Protein AF-A0A2E9QMQ4-F1 (afdb_monomer)

Nearest PDB structures (foldseek):
  8uu8-assembly1_q  TM=4.306E-01  e=4.357E+00  Listeria innocua
  6sgb-assembly1_CQ  TM=3.655E-01  e=3.685E+00  Trypanosoma brucei brucei
  8qpp-assembly1_Q  TM=3.372E-01  e=4.872E+00  Bacillus subtilis
  8whx-assembly1_r  TM=2.983E-01  e=9.518E+00  Mycolicibacterium smegmatis MC2 155

pLDDT: mean 85.02, std 14.83, range [43.41, 97.69]

Radius of gyration: 16.46 Å; Cα contacts (8 Å, |Δi|>4): 259; chains: 1; bounding box: 53×27×35 Å

Foldseek 3Di:
DDDAWDDCLVFVVQFQWKFFWFFADWPDKDDWDDDPPDDPDDPDPDDDTFAMKTWTWIQTCGTLFHDPDDHRDIFIAIEPRAPDDDDGGDTFMFRWDDDPPHIYTIIRHGRVNDHPVRSNVSCVVVVRD

Secondary structure (DSSP, 8-state):
-PPPPPPHHHHTTT-SEEEEEEEEEEEEE-----PPP--SS-----PPP-PPPEEEEEEEEEEEE-SSS-TT-EEEEEEPS-S----SS-EEEEEEEEETTEEEE-STT-GGGS-HHHHHHHHHHTT--

Sequence (129 aa):
MAIPPEPIDEVLPEAECAVVAEITRVLSQGEQDVVPEVGEEDGIVDTPRVLPWQRIILHVKDVLFGNIAAKGDEIEVLKPPGDYTLRADIEVPFLLAQDDEDIVIIGRYGPDTYSLNEIKAAAQKHNRT

Mean predicted aligned error: 7.44 Å

Solvent-accessible surf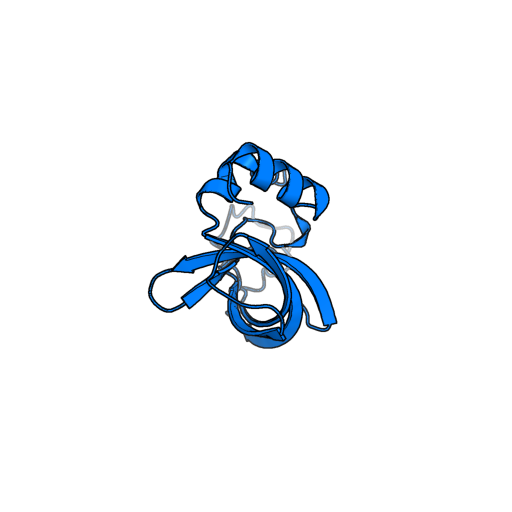ace area (backbone atoms only — not comparable to full-atom values): 7709 Å² total; per-residue (Å²): 128,86,77,77,79,78,58,64,83,71,51,52,79,66,38,57,23,31,34,34,27,29,27,74,39,74,77,49,66,49,72,58,70,78,76,72,80,78,68,99,79,72,97,77,73,87,72,91,72,54,49,29,28,34,37,30,34,34,39,26,74,36,65,70,31,56,75,88,65,55,65,72,38,77,44,70,34,36,38,60,64,29,98,62,84,91,62,56,85,43,75,47,42,40,38,27,28,80,53,92,93,46,37,31,54,53,63,82,71,42,44,83,70,52,54,69,6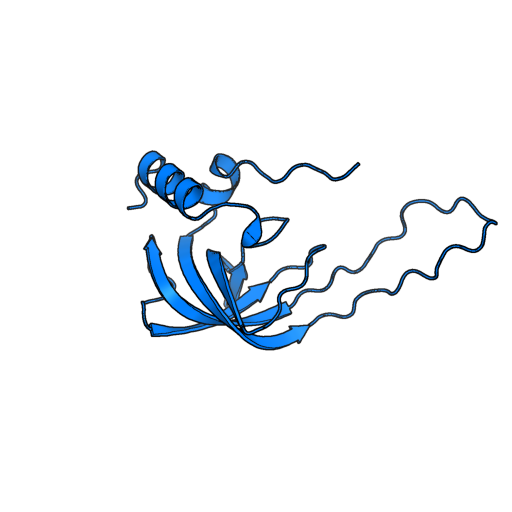6,56,52,52,54,49,33,54,76,67,68,56,101

Structure (mmCIF, N/CA/C/O backbone):
data_AF-A0A2E9QMQ4-F1
#
_entry.id   AF-A0A2E9QMQ4-F1
#
loop_
_atom_site.group_PDB
_atom_site.id
_atom_site.type_symbol
_atom_site.label_atom_id
_atom_site.label_alt_id
_atom_site.label_comp_id
_atom_site.label_asym_id
_atom_site.label_entity_id
_atom_site.label_seq_id
_atom_site.pdbx_PDB_ins_code
_atom_site.Cartn_x
_atom_site.Cartn_y
_atom_site.Cartn_z
_atom_site.occupancy
_atom_site.B_iso_or_equiv
_atom_site.auth_seq_id
_atom_site.auth_comp_id
_atom_site.auth_asym_id
_atom_site.auth_atom_id
_atom_site.pdbx_PDB_model_num
ATOM 1 N N . MET A 1 1 ? 25.441 -0.770 3.565 1.00 49.97 1 MET A N 1
ATOM 2 C CA . MET A 1 1 ? 24.551 -1.145 4.688 1.00 49.97 1 MET A CA 1
ATOM 3 C C . MET A 1 1 ? 23.142 -0.758 4.279 1.00 49.97 1 MET A C 1
ATOM 5 O O . MET A 1 1 ? 23.011 0.301 3.679 1.00 49.97 1 MET A O 1
ATOM 9 N N . ALA A 1 2 ? 22.133 -1.599 4.515 1.00 63.22 2 ALA A N 1
ATOM 10 C CA . ALA A 1 2 ? 20.748 -1.226 4.220 1.00 63.22 2 ALA A CA 1
ATOM 11 C C . ALA A 1 2 ? 20.368 0.003 5.061 1.00 63.22 2 ALA A C 1
ATOM 13 O O . ALA A 1 2 ? 20.683 0.050 6.252 1.00 63.22 2 ALA A O 1
ATOM 14 N N . ILE A 1 3 ? 19.758 1.007 4.433 1.00 73.56 3 ILE A N 1
ATOM 15 C CA . ILE A 1 3 ? 19.222 2.164 5.154 1.00 73.56 3 ILE A CA 1
ATOM 16 C C . ILE A 1 3 ? 18.036 1.648 5.991 1.00 73.56 3 ILE A C 1
ATOM 18 O O . ILE A 1 3 ? 17.278 0.816 5.494 1.00 73.56 3 ILE A O 1
ATOM 22 N N . PRO A 1 4 ? 17.885 2.042 7.266 1.00 81.31 4 PRO A N 1
ATOM 23 C CA . PRO A 1 4 ? 16.722 1.632 8.043 1.00 81.31 4 PRO A CA 1
ATOM 24 C C . PRO A 1 4 ? 15.420 2.150 7.405 1.00 81.31 4 PRO A C 1
ATOM 26 O O . PRO A 1 4 ? 15.448 3.166 6.699 1.00 81.31 4 PRO A O 1
ATOM 29 N N . PRO A 1 5 ? 14.284 1.473 7.654 1.00 83.81 5 PRO A N 1
ATOM 30 C CA . PRO A 1 5 ? 12.979 1.991 7.272 1.00 83.81 5 PRO A CA 1
ATOM 31 C C . PRO A 1 5 ? 12.719 3.351 7.911 1.00 83.81 5 PRO A C 1
ATOM 33 O O . PRO A 1 5 ? 13.216 3.656 8.998 1.00 83.81 5 PRO A O 1
ATOM 36 N N . GLU A 1 6 ? 11.930 4.162 7.213 1.00 87.38 6 GLU A N 1
ATOM 37 C CA . GLU A 1 6 ? 11.475 5.451 7.719 1.00 87.38 6 GLU A CA 1
ATOM 38 C C . GLU A 1 6 ? 10.651 5.230 8.996 1.00 87.38 6 GLU A C 1
ATOM 40 O O . GLU A 1 6 ? 9.880 4.266 9.071 1.00 87.38 6 GLU A O 1
ATOM 45 N N . PRO A 1 7 ? 10.789 6.069 10.030 1.00 90.25 7 PRO A N 1
ATOM 46 C CA . PRO A 1 7 ? 9.896 6.008 11.175 1.00 90.25 7 PRO A CA 1
ATOM 47 C C . PRO A 1 7 ? 8.446 6.194 10.722 1.00 90.25 7 PRO A C 1
ATOM 49 O O . PRO A 1 7 ? 8.143 7.103 9.954 1.00 90.25 7 PRO A O 1
ATOM 52 N N . ILE A 1 8 ? 7.523 5.377 11.237 1.00 89.88 8 ILE A N 1
ATOM 53 C CA . ILE A 1 8 ? 6.105 5.482 10.856 1.00 89.88 8 ILE A CA 1
ATOM 54 C C . ILE A 1 8 ? 5.522 6.872 11.152 1.00 89.88 8 ILE A C 1
ATOM 56 O O . ILE A 1 8 ? 4.657 7.349 10.430 1.00 89.88 8 ILE A O 1
ATOM 60 N N . ASP A 1 9 ? 6.030 7.547 12.185 1.00 90.06 9 ASP A N 1
ATOM 61 C CA . ASP A 1 9 ? 5.639 8.911 12.547 1.00 90.06 9 ASP A CA 1
ATOM 62 C C . ASP A 1 9 ? 6.041 9.967 11.499 1.00 90.06 9 ASP A C 1
ATOM 64 O O . ASP A 1 9 ? 5.454 11.047 11.497 1.00 90.06 9 ASP A O 1
ATOM 68 N N . GLU A 1 10 ? 7.016 9.675 10.634 1.00 89.75 10 GL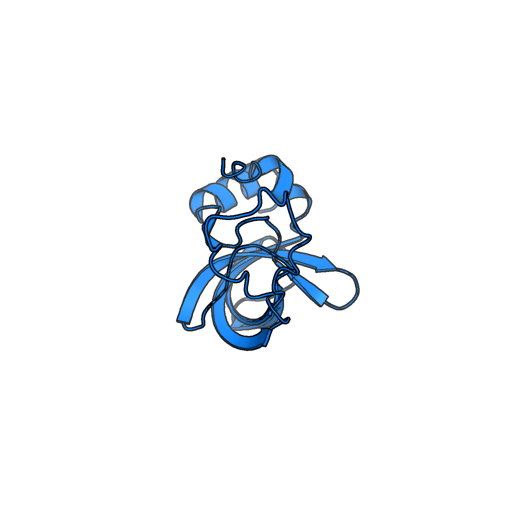U A N 1
ATOM 69 C CA . GLU A 1 10 ? 7.432 10.547 9.526 1.00 89.75 10 GLU A CA 1
ATOM 70 C C . GLU A 1 10 ? 6.620 10.270 8.254 1.00 89.75 10 GLU A C 1
ATOM 72 O O . GLU A 1 10 ? 6.314 11.201 7.520 1.00 89.75 10 GLU A O 1
ATOM 77 N N . VAL A 1 11 ? 6.201 9.018 8.037 1.00 90.31 11 VAL A N 1
ATOM 78 C CA . VAL A 1 11 ? 5.452 8.596 6.838 1.00 90.31 11 VAL A CA 1
ATOM 79 C C . VAL A 1 11 ? 3.943 8.807 6.977 1.00 90.31 11 VAL A C 1
ATOM 81 O O . VAL A 1 11 ? 3.270 9.238 6.045 1.00 90.31 11 VAL A O 1
ATOM 84 N N . LEU A 1 12 ? 3.374 8.514 8.149 1.00 90.62 12 LEU A N 1
ATOM 85 C CA . LEU A 1 12 ? 1.929 8.597 8.380 1.00 90.62 12 LEU A CA 1
ATOM 86 C C . LEU A 1 12 ? 1.325 9.991 8.099 1.00 90.62 12 LEU A C 1
ATOM 88 O O . LEU A 1 12 ? 0.196 10.043 7.611 1.00 90.62 12 LEU A O 1
ATOM 92 N N . PRO A 1 13 ? 2.005 11.123 8.377 1.00 90.38 13 PRO A N 1
ATOM 93 C CA . PRO A 1 13 ? 1.503 12.442 8.001 1.00 90.38 13 PRO A CA 1
ATOM 94 C C . PRO A 1 13 ? 1.244 12.608 6.498 1.00 90.38 13 PRO A C 1
ATOM 96 O O . PRO A 1 13 ? 0.308 13.322 6.138 1.00 90.38 13 PRO A O 1
ATOM 99 N N . GLU A 1 14 ? 2.025 11.936 5.652 1.00 91.25 14 GLU A N 1
ATOM 100 C CA . GLU A 1 14 ? 1.881 11.952 4.191 1.00 91.25 14 GLU A CA 1
ATOM 101 C C . GLU A 1 14 ? 0.768 11.010 3.715 1.00 91.25 14 GLU A C 1
ATOM 103 O O . GLU A 1 14 ? 0.138 11.263 2.695 1.00 91.25 14 GLU A O 1
ATOM 108 N N . ALA A 1 15 ? 0.473 9.952 4.477 1.00 92.62 15 ALA A N 1
ATOM 109 C CA . ALA A 1 15 ? -0.609 9.026 4.163 1.00 92.62 15 ALA A CA 1
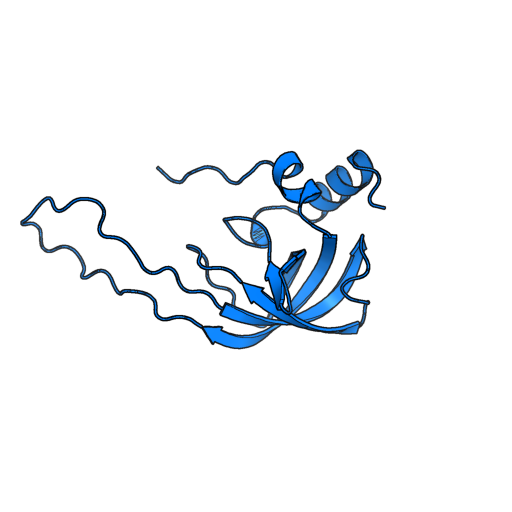ATOM 110 C C . ALA A 1 15 ? -1.978 9.695 4.308 1.00 92.62 15 ALA A C 1
ATOM 112 O O . ALA A 1 15 ? -2.374 10.109 5.395 1.00 92.62 15 ALA A O 1
ATOM 113 N N . GLU A 1 16 ? -2.747 9.753 3.229 1.00 94.69 16 GLU A N 1
ATOM 114 C CA . GLU A 1 16 ? -4.133 10.233 3.229 1.00 94.69 16 GLU A CA 1
ATOM 115 C C . GLU A 1 16 ? -5.122 9.119 3.586 1.00 94.69 16 GLU A C 1
ATOM 117 O O . GLU A 1 16 ? -6.186 9.375 4.154 1.00 94.69 16 GLU A O 1
ATOM 122 N N . CYS A 1 17 ? -4.756 7.868 3.309 1.00 94.69 17 CYS A N 1
ATOM 123 C CA . CYS A 1 17 ? -5.560 6.693 3.604 1.00 94.69 17 CYS A CA 1
ATOM 124 C C . CYS A 1 17 ? -4.675 5.520 4.034 1.00 94.69 17 CYS A C 1
ATOM 126 O O . CYS A 1 17 ? -3.535 5.388 3.595 1.00 94.69 17 CYS A O 1
ATOM 128 N N . ALA A 1 18 ? -5.206 4.648 4.890 1.00 95.50 18 ALA A N 1
ATOM 129 C CA . ALA A 1 18 ? -4.593 3.358 5.166 1.00 95.50 18 ALA A CA 1
ATOM 130 C C . ALA A 1 18 ? -5.637 2.251 5.113 1.00 95.50 18 ALA A C 1
ATOM 132 O O . ALA A 1 18 ? -6.714 2.362 5.705 1.00 95.50 18 ALA A O 1
ATOM 133 N N . VAL A 1 19 ? -5.295 1.163 4.434 1.00 96.38 19 VAL A N 1
ATOM 134 C CA . VAL A 1 19 ? -6.195 0.036 4.183 1.00 96.38 19 VAL A CA 1
ATOM 135 C C . VAL A 1 19 ? -5.508 -1.282 4.492 1.00 96.38 19 VAL A C 1
ATOM 137 O O . VAL A 1 19 ? -4.292 -1.388 4.396 1.00 96.38 19 VAL A O 1
ATOM 140 N N . VAL A 1 20 ? -6.283 -2.305 4.833 1.00 96.81 20 VAL A N 1
ATOM 141 C CA . VAL A 1 20 ? -5.849 -3.701 4.719 1.00 96.81 20 VAL A CA 1
ATOM 142 C C . VAL A 1 20 ? -6.398 -4.212 3.402 1.00 96.81 20 VAL A C 1
ATOM 144 O O . VAL A 1 20 ? -7.613 -4.185 3.192 1.00 96.81 20 VAL A O 1
ATOM 147 N N . ALA A 1 21 ? -5.520 -4.639 2.502 1.00 96.94 21 ALA A N 1
ATOM 148 C CA . ALA A 1 21 ? -5.920 -5.049 1.167 1.00 96.94 21 ALA A CA 1
ATOM 149 C C . ALA A 1 21 ? -5.120 -6.254 0.679 1.00 96.94 21 ALA A C 1
ATOM 151 O O . ALA A 1 21 ? -4.003 -6.508 1.123 1.00 96.94 21 ALA A O 1
ATOM 152 N N . GLU A 1 22 ? -5.720 -6.979 -0.255 1.00 96.69 22 GLU A N 1
ATOM 153 C CA . GLU A 1 22 ? -5.100 -8.087 -0.969 1.00 96.69 22 GLU A CA 1
ATOM 154 C C . GLU A 1 22 ? -4.679 -7.621 -2.362 1.00 96.69 22 GLU A C 1
ATOM 156 O O . GLU A 1 22 ? -5.470 -6.999 -3.073 1.00 96.69 22 GLU A O 1
ATOM 161 N N . ILE A 1 23 ? -3.453 -7.933 -2.779 1.00 95.56 23 ILE A N 1
ATOM 162 C CA . ILE A 1 23 ? -3.021 -7.677 -4.155 1.00 95.56 23 ILE A CA 1
ATOM 163 C C . ILE A 1 23 ? -3.646 -8.740 -5.056 1.00 95.56 23 ILE A C 1
ATOM 165 O O . ILE A 1 23 ? -3.242 -9.899 -5.015 1.00 95.56 23 ILE A O 1
ATOM 169 N N . THR A 1 24 ? -4.592 -8.362 -5.912 1.00 94.88 24 THR A N 1
ATOM 170 C CA . THR A 1 24 ? -5.265 -9.327 -6.798 1.00 94.88 24 THR A CA 1
ATOM 171 C C . THR A 1 24 ? -4.507 -9.544 -8.101 1.00 94.88 24 THR A C 1
ATOM 173 O O . THR A 1 24 ? -4.511 -10.641 -8.655 1.00 94.88 24 THR A O 1
ATOM 176 N N . ARG A 1 25 ? -3.842 -8.503 -8.619 1.00 93.69 25 ARG A N 1
ATOM 177 C CA . ARG A 1 25 ? -3.055 -8.587 -9.860 1.00 93.69 25 ARG A CA 1
ATOM 178 C C . ARG A 1 25 ? -2.019 -7.478 -9.976 1.00 93.69 25 ARG A C 1
ATOM 180 O O . ARG A 1 25 ? -2.250 -6.351 -9.552 1.00 93.69 25 ARG A O 1
ATOM 187 N N . VAL A 1 26 ? -0.913 -7.790 -10.648 1.00 93.56 26 VAL A N 1
ATOM 188 C CA . VAL A 1 26 ? 0.054 -6.804 -11.150 1.00 93.56 26 VAL A CA 1
ATOM 189 C C . VAL A 1 26 ? -0.308 -6.499 -12.603 1.00 93.56 26 VAL A C 1
ATOM 191 O O . VAL A 1 26 ? -0.339 -7.409 -13.429 1.00 93.56 26 VAL A O 1
ATOM 194 N N . LEU A 1 27 ? -0.627 -5.241 -12.907 1.00 93.31 27 LEU A N 1
ATOM 195 C CA . LEU A 1 27 ? -1.022 -4.792 -14.245 1.00 93.31 27 LEU A CA 1
ATOM 196 C C . LEU A 1 27 ? 0.191 -4.562 -15.143 1.00 93.31 27 LEU A C 1
ATOM 198 O O . LEU A 1 27 ? 0.223 -5.005 -16.289 1.00 93.31 27 LEU A O 1
ATOM 202 N N . SER A 1 28 ? 1.188 -3.858 -14.615 1.00 91.94 28 SER A N 1
ATOM 203 C CA . SER A 1 28 ? 2.418 -3.530 -15.327 1.00 91.94 28 SER A CA 1
ATOM 204 C C . SER A 1 28 ? 3.551 -3.270 -14.345 1.00 91.94 28 SER A C 1
ATOM 206 O O . SER A 1 28 ? 3.320 -2.943 -13.180 1.00 91.94 28 SER A O 1
ATOM 208 N N . GLN A 1 29 ? 4.784 -3.388 -14.826 1.00 90.06 29 GLN A N 1
ATOM 209 C CA . GLN A 1 29 ? 5.981 -3.062 -14.062 1.00 90.06 29 GLN A CA 1
ATOM 210 C C . GLN A 1 29 ? 7.004 -2.365 -14.955 1.00 90.06 29 GLN A C 1
ATOM 212 O O . GLN A 1 29 ? 7.091 -2.674 -16.144 1.00 90.06 29 GLN A O 1
ATOM 217 N N . GLY A 1 30 ? 7.751 -1.426 -14.380 1.00 83.62 30 GLY A N 1
ATOM 218 C CA . GLY A 1 30 ? 8.879 -0.786 -15.045 1.00 83.62 30 GLY A CA 1
ATOM 219 C C . GLY A 1 30 ? 10.023 -1.766 -15.292 1.00 83.62 30 GLY A C 1
ATOM 220 O O . GLY A 1 30 ? 10.150 -2.774 -14.593 1.00 83.62 30 GLY A O 1
ATOM 221 N N . GLU A 1 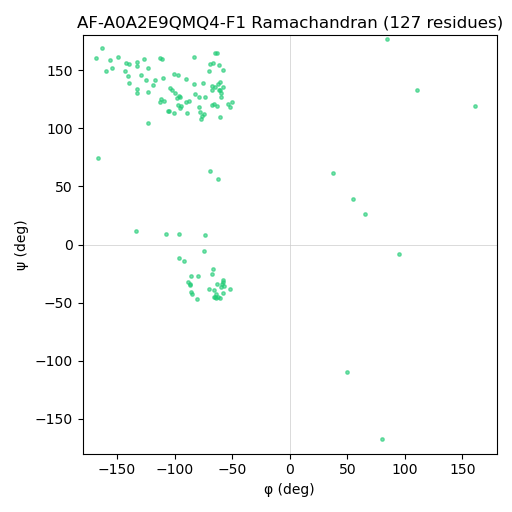31 ? 10.859 -1.465 -16.285 1.00 76.56 31 GLU A N 1
ATOM 222 C CA . GLU A 1 31 ? 12.094 -2.213 -16.514 1.00 76.56 31 GLU A CA 1
ATOM 223 C C . GLU A 1 31 ? 13.026 -2.071 -15.304 1.00 76.56 31 GLU A C 1
ATOM 225 O O . GLU A 1 31 ? 13.159 -0.996 -14.720 1.00 76.56 31 GLU A O 1
ATOM 230 N N . GLN A 1 32 ? 13.649 -3.182 -14.924 1.00 67.19 32 GLN A N 1
ATOM 231 C CA . GLN A 1 32 ? 14.695 -3.226 -13.915 1.00 67.19 32 GLN A CA 1
ATOM 232 C C . GLN A 1 32 ? 16.010 -3.506 -14.633 1.00 67.19 32 GLN A C 1
ATOM 234 O O . GLN A 1 32 ? 16.125 -4.524 -15.322 1.00 67.19 32 GLN A O 1
ATOM 239 N N . ASP A 1 33 ? 17.004 -2.637 -14.456 1.00 63.00 33 ASP A N 1
ATOM 240 C CA . ASP A 1 33 ? 18.340 -2.902 -14.983 1.00 63.00 33 ASP A CA 1
ATOM 241 C C . ASP A 1 33 ? 18.921 -4.148 -14.303 1.00 63.00 33 ASP A C 1
ATOM 243 O O . ASP A 1 33 ? 19.097 -4.202 -13.080 1.00 63.00 33 ASP A O 1
ATOM 247 N N . VAL A 1 34 ? 19.219 -5.172 -15.105 1.00 55.12 34 VAL A N 1
ATOM 248 C CA . VAL A 1 34 ? 19.916 -6.370 -14.637 1.00 55.12 34 VAL A CA 1
ATOM 249 C C . VAL A 1 34 ? 21.386 -6.003 -14.494 1.00 55.12 34 VAL A C 1
ATOM 251 O O . VAL A 1 34 ? 22.082 -5.807 -15.489 1.00 55.12 34 VAL A O 1
ATOM 254 N N . VAL A 1 35 ? 21.870 -5.890 -13.259 1.00 54.53 35 VAL A N 1
ATOM 255 C CA . VAL A 1 35 ? 23.304 -5.713 -13.014 1.00 54.53 35 VAL A CA 1
ATOM 256 C C . VAL A 1 35 ? 24.008 -7.002 -13.460 1.00 54.53 35 VAL A C 1
ATOM 258 O O . VAL A 1 35 ? 23.669 -8.064 -12.932 1.00 54.53 35 VAL A O 1
ATOM 261 N N . PRO A 1 36 ? 24.956 -6.962 -14.415 1.00 53.03 36 PRO A N 1
ATOM 262 C CA . PRO A 1 36 ? 25.778 -8.129 -14.698 1.00 53.03 36 PRO A CA 1
ATOM 263 C C . PRO A 1 36 ? 26.541 -8.508 -13.425 1.00 53.03 36 PRO A C 1
ATOM 265 O O . PRO A 1 36 ? 27.130 -7.640 -12.778 1.00 53.03 36 PRO A O 1
ATOM 268 N N . GLU A 1 37 ? 26.499 -9.789 -13.042 1.00 52.34 37 GLU A N 1
ATOM 269 C CA . GLU A 1 37 ? 27.316 -10.309 -11.944 1.00 52.34 37 GLU A CA 1
ATOM 270 C C . GLU A 1 37 ? 28.769 -9.910 -12.208 1.00 52.34 37 GLU A C 1
ATOM 272 O O . GLU A 1 37 ? 29.333 -10.217 -13.259 1.00 52.34 37 GLU A O 1
ATOM 277 N N . VAL A 1 38 ? 29.329 -9.126 -11.291 1.00 51.47 38 VAL A N 1
ATOM 278 C CA . VAL A 1 38 ? 30.635 -8.493 -11.448 1.00 51.47 38 VAL A CA 1
ATOM 279 C C . VAL A 1 38 ? 31.681 -9.594 -11.624 1.00 51.47 38 VAL A C 1
ATOM 281 O O . VAL A 1 38 ? 31.979 -10.325 -10.682 1.00 51.47 38 VAL A O 1
ATOM 284 N N . GLY A 1 39 ? 32.235 -9.718 -12.833 1.00 44.81 39 GLY A N 1
ATOM 285 C CA . GLY A 1 39 ? 33.539 -10.343 -13.015 1.00 44.81 39 GLY A CA 1
ATOM 286 C C . GLY A 1 39 ? 34.558 -9.529 -12.223 1.00 44.81 39 GLY A C 1
ATOM 287 O O . GLY A 1 39 ? 34.512 -8.303 -12.260 1.00 44.81 39 GLY A O 1
ATOM 288 N N . GLU A 1 40 ? 35.407 -10.211 -11.460 1.00 46.06 40 GLU A N 1
ATOM 289 C CA . GLU A 1 40 ? 36.388 -9.668 -10.514 1.00 46.06 40 GLU A CA 1
ATOM 290 C C . GLU A 1 40 ? 37.466 -8.778 -11.168 1.00 46.06 40 GLU A C 1
ATOM 292 O O . GLU A 1 40 ? 38.642 -9.062 -11.036 1.00 46.06 40 GLU A O 1
ATOM 297 N N . GLU A 1 41 ? 37.132 -7.718 -11.896 1.00 48.09 41 GLU A N 1
ATOM 298 C CA . GLU A 1 41 ? 38.123 -6.821 -12.501 1.00 48.09 41 GLU A CA 1
ATOM 299 C C . GLU A 1 41 ? 37.419 -5.545 -12.977 1.00 48.09 41 GLU A C 1
ATOM 301 O O . GLU A 1 41 ? 37.100 -5.391 -14.145 1.00 48.09 41 GLU A O 1
ATOM 306 N N . ASP A 1 42 ? 37.052 -4.685 -12.027 1.00 43.41 42 ASP A N 1
ATOM 307 C CA . ASP A 1 42 ? 37.127 -3.218 -12.120 1.00 43.41 42 ASP A CA 1
ATOM 308 C C . ASP A 1 42 ? 36.197 -2.588 -11.079 1.00 43.41 42 ASP A C 1
ATOM 310 O O . ASP A 1 42 ? 34.983 -2.787 -11.063 1.00 43.41 42 ASP A O 1
ATOM 314 N N . GLY A 1 43 ? 36.795 -1.818 -10.167 1.00 47.06 43 GLY A N 1
ATOM 315 C CA . GLY A 1 43 ? 36.132 -1.115 -9.070 1.00 47.06 43 GLY A CA 1
ATOM 316 C C . GLY A 1 43 ? 35.254 0.048 -9.536 1.00 47.06 43 GLY A C 1
ATOM 317 O O . GLY A 1 43 ? 35.525 1.199 -9.192 1.00 47.06 43 GLY A O 1
ATOM 318 N N . ILE A 1 44 ? 34.204 -0.244 -10.304 1.00 46.94 44 ILE A N 1
ATOM 319 C CA . ILE A 1 44 ? 33.219 0.740 -10.746 1.00 46.94 44 ILE A CA 1
ATOM 320 C C . ILE A 1 44 ? 32.086 0.835 -9.721 1.00 46.94 44 ILE A C 1
ATOM 322 O O . ILE A 1 44 ? 31.307 -0.080 -9.468 1.00 46.94 44 ILE A O 1
ATOM 326 N N . VAL A 1 45 ? 32.089 2.017 -9.123 1.00 51.72 45 VAL A N 1
ATOM 327 C CA . VAL A 1 45 ? 31.204 2.627 -8.139 1.00 51.72 45 VAL A CA 1
ATOM 328 C C . VAL A 1 45 ? 29.796 2.836 -8.706 1.00 51.72 45 VAL A C 1
ATOM 330 O O . VAL A 1 45 ? 29.647 3.338 -9.816 1.00 51.72 45 VAL A O 1
ATOM 333 N N . ASP A 1 46 ? 28.791 2.485 -7.903 1.00 51.28 46 ASP A N 1
ATOM 334 C CA . ASP A 1 46 ? 27.460 3.112 -7.832 1.00 51.28 46 ASP A CA 1
ATOM 335 C C . ASP A 1 46 ? 26.855 3.569 -9.176 1.00 51.28 46 ASP A C 1
ATOM 337 O O . ASP A 1 46 ? 26.629 4.752 -9.432 1.00 51.28 46 ASP A O 1
ATOM 341 N N . THR A 1 47 ? 26.631 2.620 -10.087 1.00 56.00 47 THR A N 1
ATOM 342 C CA . THR A 1 47 ? 25.925 2.904 -11.342 1.00 56.00 47 THR A CA 1
ATOM 343 C C . THR A 1 47 ? 24.461 3.231 -11.025 1.00 56.00 47 THR A C 1
ATOM 345 O O . THR A 1 47 ? 23.850 2.474 -10.263 1.00 56.00 47 THR A O 1
ATOM 348 N N . PRO A 1 48 ? 23.873 4.307 -11.588 1.00 53.94 48 PRO A N 1
ATOM 349 C CA . PRO A 1 48 ? 22.455 4.603 -11.410 1.00 53.94 48 PRO A CA 1
ATOM 350 C C . PRO A 1 48 ? 21.622 3.380 -11.795 1.00 53.94 48 PRO A C 1
ATOM 352 O O . PRO A 1 48 ? 21.729 2.892 -12.917 1.00 53.94 48 PRO A O 1
ATOM 355 N N . ARG A 1 49 ? 20.834 2.864 -10.850 1.00 64.69 49 ARG A N 1
ATOM 356 C CA . ARG A 1 49 ? 19.925 1.739 -11.082 1.00 64.69 49 ARG A CA 1
ATOM 357 C C . ARG A 1 49 ? 18.544 2.291 -11.381 1.00 64.69 49 ARG A C 1
ATOM 359 O O . ARG A 1 49 ? 18.018 3.063 -10.577 1.00 64.69 49 ARG A O 1
ATOM 366 N N . VAL A 1 50 ? 17.933 1.874 -12.485 1.00 71.94 50 VAL A N 1
ATOM 367 C CA . VAL A 1 50 ? 16.494 2.072 -12.661 1.00 71.94 50 VAL A CA 1
ATOM 368 C C . VAL A 1 50 ? 15.770 1.071 -11.762 1.00 71.94 50 VAL A C 1
ATOM 370 O O . VAL A 1 50 ? 15.862 -0.143 -11.954 1.00 71.94 50 VAL A O 1
ATOM 373 N N . LEU A 1 51 ? 15.088 1.582 -10.733 1.00 82.25 51 LEU A N 1
ATOM 374 C CA . LEU A 1 51 ? 14.267 0.759 -9.848 1.00 82.25 51 LEU A CA 1
ATOM 375 C C . LEU A 1 51 ? 12.880 0.538 -10.469 1.00 82.25 51 LEU A C 1
ATOM 377 O O . LEU A 1 51 ? 12.280 1.489 -10.977 1.00 82.25 51 LEU A O 1
ATOM 381 N N . PRO A 1 52 ? 12.327 -0.684 -10.400 1.00 86.00 52 PRO A N 1
ATOM 382 C CA . PRO A 1 52 ? 11.045 -0.977 -11.015 1.00 86.00 52 PRO A CA 1
ATOM 383 C C . PRO A 1 52 ? 9.898 -0.351 -10.212 1.00 86.00 52 PRO A C 1
ATOM 385 O O . PRO A 1 52 ? 9.738 -0.578 -9.007 1.00 86.00 52 PRO A O 1
ATOM 388 N N . TRP A 1 53 ? 9.054 0.413 -10.897 1.00 91.50 53 TRP A N 1
ATOM 389 C CA . TRP A 1 53 ? 7.710 0.761 -10.429 1.00 91.50 53 TRP A CA 1
ATOM 390 C C . TRP A 1 53 ? 6.731 -0.370 -10.777 1.00 91.50 53 TRP A C 1
ATOM 392 O O . TRP A 1 53 ? 7.025 -1.197 -11.642 1.00 91.50 53 TRP A O 1
ATOM 402 N N . GLN A 1 54 ? 5.568 -0.432 -10.125 1.00 93.75 54 GLN A N 1
ATOM 403 C CA . GLN A 1 54 ? 4.504 -1.383 -10.486 1.00 93.75 54 GLN A CA 1
ATOM 404 C C . GLN A 1 54 ? 3.132 -0.720 -10.396 1.00 93.75 54 GLN A C 1
ATOM 406 O O . GLN A 1 54 ? 2.861 -0.011 -9.435 1.00 93.75 54 GLN A O 1
ATOM 411 N N . ARG A 1 55 ? 2.245 -0.993 -11.354 1.00 95.25 55 ARG A N 1
ATOM 412 C CA . ARG A 1 55 ? 0.806 -0.736 -11.204 1.00 95.25 55 ARG A CA 1
ATOM 413 C C . ARG A 1 55 ? 0.133 -2.036 -10.808 1.00 95.25 55 ARG A C 1
ATOM 415 O O . ARG A 1 55 ? 0.325 -3.054 -11.476 1.00 95.25 55 ARG A O 1
ATOM 422 N N . ILE A 1 56 ? -0.620 -2.021 -9.719 1.00 95.69 56 ILE A N 1
ATOM 423 C CA . ILE A 1 56 ? -1.272 -3.210 -9.164 1.00 95.69 56 ILE A CA 1
ATOM 424 C C . ILE A 1 56 ? -2.731 -2.903 -8.843 1.00 95.69 56 ILE A C 1
ATOM 426 O O . ILE A 1 56 ? -3.087 -1.750 -8.619 1.00 95.69 56 ILE A O 1
ATOM 430 N N . ILE A 1 57 ? -3.563 -3.939 -8.793 1.00 97.25 57 ILE A N 1
ATOM 431 C CA . ILE A 1 57 ? -4.905 -3.830 -8.227 1.00 97.25 57 ILE A CA 1
ATOM 432 C C . ILE A 1 57 ? -4.897 -4.368 -6.805 1.00 97.25 57 ILE A C 1
ATOM 434 O O . ILE A 1 57 ? -4.436 -5.485 -6.555 1.00 97.25 57 ILE A O 1
ATOM 438 N N . LEU A 1 58 ? -5.450 -3.568 -5.901 1.00 97.31 58 LEU A N 1
ATOM 439 C CA . LEU A 1 58 ? -5.739 -3.945 -4.530 1.00 97.31 58 LEU A CA 1
ATOM 440 C C . LEU A 1 58 ? -7.233 -4.194 -4.370 1.00 97.31 58 LEU A C 1
ATOM 442 O O . LEU A 1 58 ? -8.041 -3.375 -4.799 1.00 97.31 58 LEU A O 1
ATOM 446 N N . HIS A 1 59 ? -7.595 -5.283 -3.702 1.00 97.69 59 HIS A N 1
ATOM 447 C CA . HIS A 1 59 ? -8.941 -5.509 -3.196 1.00 97.69 59 HIS A CA 1
ATOM 448 C C . HIS A 1 59 ? -8.993 -5.185 -1.701 1.00 97.69 59 HIS A C 1
ATOM 450 O O . HIS A 1 59 ? -8.374 -5.866 -0.876 1.00 97.69 59 HIS A O 1
ATOM 456 N N . VAL A 1 60 ? -9.726 -4.131 -1.348 1.00 97.69 60 VAL A N 1
ATOM 457 C CA . VAL A 1 60 ? -9.742 -3.558 0.001 1.00 97.69 60 VAL A CA 1
ATOM 458 C C . VAL A 1 60 ? -10.607 -4.402 0.937 1.00 97.69 60 VAL A C 1
ATOM 460 O O . VAL A 1 60 ? -11.829 -4.460 0.806 1.00 97.69 60 VAL A O 1
ATOM 463 N N . LYS A 1 61 ? -9.983 -5.031 1.935 1.00 97.19 61 LYS A N 1
ATOM 464 C CA . LYS A 1 61 ? -10.657 -5.859 2.950 1.00 97.19 61 LYS A CA 1
ATOM 465 C C . LYS A 1 61 ? -11.149 -5.035 4.135 1.00 97.19 61 LYS A C 1
ATOM 467 O O . LYS A 1 61 ? -12.196 -5.343 4.713 1.00 97.19 61 LYS A O 1
ATOM 472 N N . ASP A 1 62 ? -10.395 -4.005 4.506 1.00 96.50 62 ASP A N 1
ATOM 473 C CA . ASP A 1 62 ? -10.732 -3.102 5.603 1.00 96.50 62 ASP A CA 1
ATOM 474 C C . ASP A 1 62 ? -10.092 -1.726 5.406 1.00 96.50 62 ASP A C 1
ATOM 476 O O . ASP A 1 62 ? -9.030 -1.612 4.794 1.00 96.50 62 ASP A O 1
ATOM 480 N N . VAL A 1 63 ? -10.719 -0.686 5.952 1.00 96.12 63 VAL A N 1
ATOM 481 C CA . VAL A 1 63 ? -10.189 0.685 5.934 1.00 96.12 63 VAL A CA 1
ATOM 482 C C . VAL A 1 63 ? -9.840 1.073 7.363 1.00 96.12 63 VAL A C 1
ATOM 484 O O . VAL A 1 63 ? -10.689 1.017 8.249 1.00 96.12 63 VAL A O 1
ATOM 487 N N . LEU A 1 64 ? -8.583 1.447 7.593 1.00 94.31 64 LEU A N 1
ATOM 488 C CA . LEU A 1 64 ? -8.096 1.873 8.904 1.00 94.31 64 LEU A CA 1
ATOM 489 C C . LEU A 1 64 ? -8.379 3.357 9.135 1.00 94.31 64 LEU A C 1
ATOM 491 O O . LEU A 1 64 ? -8.793 3.728 10.229 1.00 94.31 64 LEU A O 1
ATOM 495 N N . PHE A 1 65 ? -8.159 4.185 8.110 1.00 94.88 65 PHE A N 1
ATOM 496 C CA . PHE A 1 65 ? -8.544 5.596 8.065 1.00 94.88 65 PHE A CA 1
ATOM 497 C C . PHE A 1 65 ? -8.535 6.127 6.624 1.00 94.88 65 PHE A C 1
ATOM 499 O O . PHE A 1 65 ? -7.981 5.497 5.720 1.00 94.88 65 PHE A O 1
ATOM 506 N N . GLY A 1 66 ? -9.080 7.33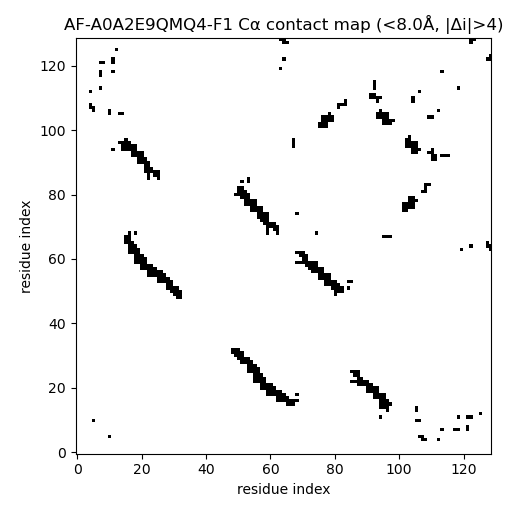0 6.432 1.00 93.12 66 GLY A N 1
ATOM 507 C CA . GLY A 1 66 ? -9.117 8.018 5.139 1.00 93.12 66 GLY A CA 1
ATOM 508 C C . GLY A 1 66 ? -10.301 7.599 4.268 1.00 93.12 66 GLY A C 1
ATOM 509 O O . GLY A 1 66 ? -11.111 6.757 4.652 1.00 93.12 66 GLY A O 1
ATOM 510 N N . ASN A 1 67 ? -10.426 8.242 3.109 1.00 91.12 67 ASN A N 1
ATOM 511 C CA . ASN A 1 67 ? -11.582 8.115 2.215 1.00 91.12 67 ASN A CA 1
ATOM 512 C C . ASN A 1 67 ? -11.212 7.912 0.736 1.00 91.12 67 ASN A C 1
ATOM 514 O O . ASN A 1 67 ? -12.095 8.003 -0.112 1.00 91.12 67 ASN A O 1
ATOM 518 N N . ILE A 1 68 ? -9.940 7.632 0.429 1.00 91.62 68 ILE A N 1
ATOM 519 C CA . ILE A 1 68 ? -9.487 7.318 -0.938 1.00 91.62 68 ILE A CA 1
ATOM 520 C C . ILE A 1 68 ? -10.141 6.025 -1.447 1.00 91.62 68 ILE A C 1
ATOM 522 O O . ILE A 1 68 ? -10.455 5.914 -2.628 1.00 91.62 68 ILE A O 1
ATOM 526 N N . ALA A 1 69 ? -10.380 5.060 -0.556 1.00 92.50 69 ALA A N 1
ATOM 527 C CA . ALA A 1 69 ? -11.007 3.788 -0.887 1.00 92.50 69 ALA A CA 1
ATOM 528 C C . ALA A 1 69 ? -11.995 3.350 0.197 1.00 92.50 69 ALA A C 1
ATOM 530 O O . ALA A 1 69 ? -11.861 3.717 1.368 1.00 92.50 69 ALA A O 1
ATOM 531 N N . ALA A 1 70 ? -12.973 2.534 -0.189 1.00 94.44 70 ALA A N 1
ATOM 532 C CA . ALA A 1 70 ? -13.925 1.902 0.705 1.00 94.44 70 ALA A CA 1
ATOM 533 C C . ALA A 1 70 ? -13.699 0.387 0.790 1.00 94.44 70 ALA A C 1
ATOM 535 O O . ALA A 1 70 ? -13.103 -0.258 -0.072 1.00 94.44 70 ALA A O 1
ATOM 536 N N . LYS A 1 71 ? -14.211 -0.210 1.867 1.00 95.88 71 LYS A N 1
ATOM 537 C CA . LYS A 1 71 ? -14.205 -1.662 2.036 1.00 95.88 71 LYS A CA 1
ATOM 538 C C . LYS A 1 71 ? -14.978 -2.340 0.903 1.00 95.88 71 LYS A C 1
ATOM 540 O O . LYS A 1 71 ? -16.157 -2.059 0.709 1.00 95.88 71 LYS A O 1
ATOM 545 N N . GLY A 1 72 ? -14.332 -3.298 0.246 1.00 95.56 72 GLY A N 1
ATOM 546 C CA . GLY A 1 72 ? -14.858 -4.040 -0.896 1.00 95.56 72 GLY A CA 1
ATOM 547 C C . GLY A 1 72 ? -14.445 -3.476 -2.255 1.00 95.56 72 GLY A C 1
ATOM 548 O O . GLY A 1 72 ? -14.697 -4.145 -3.256 1.00 95.56 72 GLY A O 1
ATOM 549 N N . ASP A 1 73 ? -13.802 -2.306 -2.301 1.00 96.88 73 ASP A N 1
ATOM 550 C CA . ASP A 1 73 ? -13.348 -1.710 -3.556 1.00 96.88 73 ASP A CA 1
ATOM 551 C C . ASP A 1 73 ? -12.188 -2.495 -4.172 1.00 96.88 73 ASP A C 1
ATOM 553 O O . ASP A 1 73 ? -11.346 -3.070 -3.475 1.00 96.88 73 ASP A O 1
ATOM 557 N N . GLU A 1 74 ? -12.128 -2.465 -5.502 1.00 96.94 74 GLU A N 1
ATOM 558 C CA . GLU A 1 74 ? -10.925 -2.780 -6.263 1.00 96.94 74 GLU A CA 1
ATOM 559 C C . GLU A 1 74 ? -10.331 -1.477 -6.794 1.00 96.94 74 GLU A C 1
ATOM 561 O O . GLU A 1 74 ? -10.951 -0.803 -7.618 1.00 96.94 74 GLU A O 1
ATOM 566 N N . ILE A 1 75 ? -9.139 -1.121 -6.322 1.00 96.38 75 ILE A N 1
ATOM 567 C CA . ILE A 1 75 ? -8.461 0.127 -6.688 1.00 96.38 75 ILE A CA 1
ATOM 568 C C . ILE A 1 75 ? -7.156 -0.168 -7.421 1.00 96.38 75 ILE A C 1
ATOM 570 O O . ILE A 1 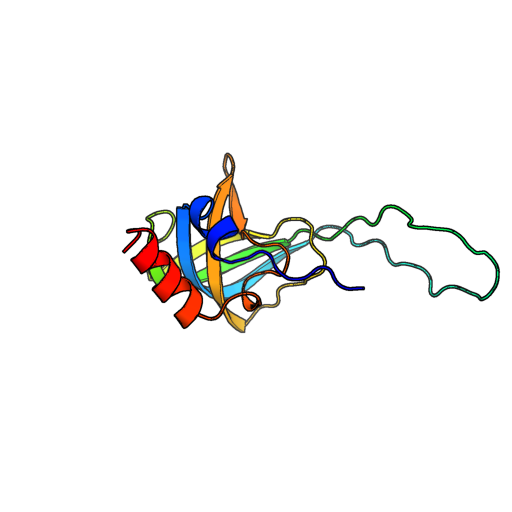75 ? -6.436 -1.106 -7.073 1.00 96.38 75 ILE A O 1
ATOM 574 N N . GLU A 1 76 ? -6.848 0.636 -8.436 1.00 97.00 76 GLU A N 1
ATOM 575 C CA . GLU A 1 76 ? -5.519 0.658 -9.047 1.00 97.00 76 GLU A CA 1
ATOM 576 C C . GLU A 1 76 ? -4.607 1.545 -8.210 1.00 97.00 76 GLU A C 1
ATOM 578 O O . GLU A 1 76 ? -4.964 2.677 -7.892 1.00 97.00 76 GLU A O 1
ATOM 583 N N . VAL A 1 77 ? -3.436 1.021 -7.852 1.00 96.25 77 VAL A N 1
ATOM 584 C CA . VAL A 1 77 ? -2.416 1.781 -7.135 1.00 96.25 77 VAL A CA 1
ATOM 585 C C . VAL A 1 77 ? -1.062 1.657 -7.817 1.00 96.25 77 VAL A C 1
ATOM 587 O O . VAL A 1 77 ? -0.692 0.608 -8.361 1.00 96.25 77 VAL A O 1
ATOM 590 N N . LEU A 1 78 ? -0.303 2.740 -7.748 1.00 95.31 78 LEU A N 1
ATOM 591 C CA . LEU A 1 78 ? 1.066 2.830 -8.204 1.00 95.31 78 LEU A CA 1
ATOM 592 C C . LEU A 1 78 ? 2.014 2.586 -7.026 1.00 95.31 78 LEU A C 1
ATOM 594 O O . LEU A 1 78 ? 2.089 3.343 -6.061 1.00 95.31 78 LEU A O 1
ATOM 598 N N . LYS A 1 79 ? 2.797 1.520 -7.134 1.00 92.94 79 LYS A N 1
ATOM 599 C CA . LYS A 1 79 ? 4.021 1.341 -6.367 1.00 92.94 79 LYS A CA 1
ATOM 600 C C . LYS A 1 79 ? 5.124 2.180 -7.027 1.00 92.94 79 LYS A C 1
ATOM 602 O O . LYS A 1 79 ? 5.498 1.863 -8.166 1.00 92.94 79 LYS A O 1
ATOM 607 N N . PRO A 1 80 ? 5.701 3.175 -6.335 1.00 90.56 80 PRO A N 1
ATOM 608 C CA . PRO A 1 80 ? 6.802 3.955 -6.885 1.00 90.56 80 PRO A CA 1
ATOM 609 C C . PRO A 1 80 ? 8.064 3.093 -7.115 1.00 90.56 80 PRO A C 1
ATOM 611 O O . PRO A 1 80 ? 8.172 1.964 -6.602 1.00 90.56 80 PRO A O 1
ATOM 614 N N . PRO A 1 81 ? 9.035 3.597 -7.899 1.00 88.62 81 PRO A N 1
ATOM 615 C CA . PRO A 1 81 ? 10.349 2.976 -8.038 1.00 88.62 81 PRO A CA 1
ATOM 616 C C . PRO A 1 81 ? 10.961 2.670 -6.665 1.00 88.62 81 PRO A C 1
ATOM 618 O O . PRO A 1 81 ? 11.110 3.557 -5.829 1.00 88.62 81 PRO A O 1
ATOM 621 N N . GLY A 1 82 ? 11.294 1.405 -6.416 1.00 84.31 82 GLY A N 1
ATOM 622 C CA . GLY A 1 82 ? 11.831 0.973 -5.125 1.00 84.31 82 GLY A CA 1
ATOM 623 C C . GLY A 1 82 ? 12.388 -0.444 -5.176 1.00 84.31 82 GLY A C 1
ATOM 624 O O . GLY A 1 82 ? 12.008 -1.217 -6.053 1.00 84.31 82 GLY A O 1
ATOM 625 N N . ASP A 1 83 ? 13.242 -0.785 -4.210 1.00 79.94 83 ASP A N 1
ATOM 626 C CA . ASP A 1 83 ? 14.002 -2.049 -4.137 1.00 79.94 83 ASP A CA 1
ATOM 627 C C . ASP A 1 83 ? 13.169 -3.288 -3.744 1.00 79.94 83 ASP A C 1
ATOM 629 O O . ASP A 1 83 ? 13.715 -4.363 -3.497 1.00 79.94 83 ASP A O 1
ATOM 633 N N . TYR A 1 84 ? 11.846 -3.157 -3.668 1.00 83.56 84 TYR A N 1
ATOM 634 C CA . TYR A 1 84 ? 10.925 -4.256 -3.386 1.00 83.56 84 TYR A CA 1
ATOM 635 C C . TYR A 1 84 ? 10.059 -4.567 -4.608 1.00 83.56 84 TYR A C 1
ATOM 637 O O . TYR A 1 84 ? 9.910 -3.749 -5.514 1.00 83.56 84 TYR A O 1
ATOM 645 N N . THR A 1 85 ? 9.473 -5.761 -4.639 1.00 86.31 85 THR A N 1
ATOM 646 C CA . THR A 1 85 ? 8.532 -6.181 -5.683 1.00 86.31 85 THR A CA 1
ATOM 647 C C . THR A 1 85 ? 7.319 -6.799 -5.019 1.00 86.31 85 THR A C 1
ATOM 649 O O . THR A 1 85 ? 7.444 -7.683 -4.174 1.00 86.31 85 THR A O 1
ATOM 652 N N . LEU A 1 86 ? 6.145 -6.342 -5.427 1.00 89.62 86 LEU A N 1
ATOM 653 C CA . LEU A 1 86 ? 4.866 -6.836 -4.954 1.00 89.62 86 LEU A CA 1
ATOM 654 C C . LEU A 1 86 ? 4.392 -7.994 -5.832 1.00 89.62 86 LEU A C 1
ATOM 656 O O . LEU A 1 86 ? 4.597 -8.003 -7.050 1.00 89.62 86 LEU A O 1
ATOM 660 N N . ARG A 1 87 ? 3.771 -8.985 -5.191 1.00 89.81 87 ARG A N 1
ATOM 661 C CA . ARG A 1 87 ? 3.208 -10.181 -5.826 1.00 89.81 87 ARG A CA 1
ATOM 662 C C . ARG A 1 87 ? 1.731 -10.286 -5.471 1.00 89.81 87 ARG A C 1
ATOM 664 O O . ARG A 1 87 ? 1.322 -9.804 -4.419 1.00 89.81 87 ARG A O 1
ATOM 671 N N . ALA A 1 88 ? 0.960 -10.903 -6.360 1.00 91.12 88 ALA A N 1
ATOM 672 C CA . ALA A 1 88 ? -0.440 -11.205 -6.094 1.00 91.12 88 ALA A CA 1
ATOM 673 C C . ALA A 1 88 ? -0.593 -12.187 -4.917 1.00 91.12 88 ALA A C 1
ATOM 675 O O . ALA A 1 88 ? 0.377 -12.841 -4.522 1.00 91.12 88 ALA A O 1
ATOM 676 N N . ASP A 1 89 ? -1.814 -12.274 -4.392 1.00 91.38 89 ASP A N 1
ATOM 677 C CA . ASP A 1 89 ? -2.237 -13.174 -3.312 1.00 91.38 89 ASP A CA 1
ATOM 678 C C . ASP A 1 89 ? -1.565 -12.884 -1.954 1.00 91.38 89 ASP A C 1
ATOM 680 O O . ASP A 1 89 ? -1.412 -13.766 -1.106 1.00 91.38 89 ASP A O 1
ATOM 684 N N . ILE A 1 90 ? -1.148 -11.631 -1.738 1.00 88.69 90 ILE A N 1
ATOM 685 C CA . ILE A 1 90 ? -0.608 -11.139 -0.465 1.00 88.69 90 ILE A CA 1
ATOM 686 C C . ILE A 1 90 ? -1.594 -10.135 0.137 1.00 88.69 90 ILE A C 1
ATOM 688 O O . ILE A 1 90 ? -1.946 -9.148 -0.511 1.00 88.69 90 ILE A O 1
ATOM 692 N N . GLU A 1 91 ? -2.006 -10.382 1.384 1.00 93.62 91 GLU A N 1
ATOM 693 C CA . GLU A 1 91 ? -2.851 -9.489 2.184 1.00 93.62 91 GLU A CA 1
ATOM 694 C C . GLU A 1 91 ? -2.022 -8.803 3.272 1.00 93.62 91 GLU A C 1
ATOM 696 O O . GLU A 1 91 ? -1.517 -9.455 4.189 1.00 93.62 91 GLU A O 1
ATOM 701 N N . VAL A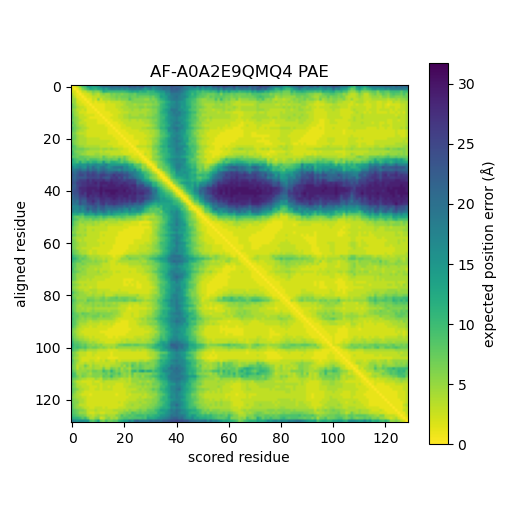 1 92 ? -1.887 -7.482 3.168 1.00 93.94 92 VAL A N 1
ATOM 702 C CA . VAL A 1 92 ? -1.037 -6.653 4.035 1.00 93.94 92 VAL A CA 1
ATOM 703 C C . VAL A 1 92 ? -1.644 -5.255 4.192 1.00 93.94 92 VAL A C 1
ATOM 705 O O . VAL A 1 92 ? -2.519 -4.864 3.409 1.00 93.94 92 VAL A O 1
ATOM 708 N N . PRO A 1 93 ? -1.245 -4.482 5.217 1.00 95.06 93 PRO A N 1
ATOM 709 C CA . PRO A 1 93 ? -1.665 -3.095 5.318 1.00 95.06 93 PRO A CA 1
ATOM 710 C C . PRO A 1 93 ? -0.901 -2.203 4.326 1.00 95.06 93 PRO A C 1
ATOM 712 O O . PRO A 1 93 ? 0.311 -2.316 4.180 1.00 95.06 93 PRO A O 1
ATOM 715 N N . PHE A 1 94 ? -1.601 -1.268 3.688 1.00 95.38 94 PHE A N 1
ATOM 716 C CA . PHE A 1 94 ? -1.035 -0.272 2.781 1.00 95.38 94 PHE A CA 1
ATOM 717 C C . PHE A 1 94 ? -1.280 1.138 3.311 1.00 95.38 94 PHE A C 1
ATOM 719 O O . PHE A 1 94 ? -2.389 1.456 3.747 1.00 95.38 94 PHE A O 1
ATOM 726 N N . LEU A 1 95 ? -0.252 1.983 3.228 1.00 95.38 95 LEU A N 1
ATOM 727 C CA . LEU A 1 95 ? -0.362 3.434 3.363 1.00 95.38 95 LEU A CA 1
ATOM 728 C C . LEU A 1 95 ? -0.475 4.032 1.961 1.00 95.38 95 LEU A C 1
ATOM 730 O O . LEU A 1 95 ? 0.353 3.730 1.101 1.00 95.38 95 LEU A O 1
ATOM 734 N N . LEU A 1 96 ? -1.503 4.845 1.739 1.00 96.00 96 LEU A N 1
ATOM 735 C CA . LEU A 1 96 ? -1.864 5.392 0.438 1.00 96.00 96 LEU A CA 1
ATOM 736 C C . LEU A 1 96 ? -1.939 6.922 0.494 1.00 96.00 96 LEU A C 1
ATOM 738 O O . LEU A 1 96 ? -2.451 7.486 1.466 1.00 96.00 96 LEU A O 1
ATOM 742 N N . ALA A 1 97 ? -1.479 7.577 -0.566 1.00 95.19 97 ALA A N 1
ATOM 743 C CA . ALA A 1 97 ? -1.728 8.993 -0.848 1.00 95.19 97 ALA A CA 1
ATOM 744 C C . ALA A 1 97 ? -2.296 9.156 -2.254 1.00 95.19 97 ALA A C 1
ATOM 746 O O . ALA A 1 97 ? -2.146 8.270 -3.100 1.00 95.19 97 ALA A O 1
ATOM 747 N N . GLN A 1 98 ? -2.939 10.294 -2.484 1.00 94.25 98 GLN A N 1
ATOM 748 C CA . GLN A 1 98 ? -3.282 10.742 -3.818 1.00 94.25 98 GLN A CA 1
ATOM 749 C C . GLN A 1 98 ? -2.091 11.535 -4.373 1.00 94.25 98 GLN A C 1
ATOM 751 O O . GLN A 1 98 ? -1.660 12.515 -3.770 1.00 94.25 98 GLN A O 1
ATOM 756 N N . ASP A 1 99 ? -1.562 11.124 -5.524 1.00 92.19 99 ASP A N 1
ATOM 757 C CA . ASP A 1 99 ? -0.516 11.852 -6.247 1.00 92.19 99 ASP A CA 1
ATOM 758 C C . ASP A 1 99 ? -1.021 12.161 -7.659 1.00 92.19 99 ASP A C 1
ATOM 760 O O . ASP A 1 99 ? -1.159 11.275 -8.504 1.00 92.19 99 ASP A O 1
ATOM 764 N N . ASP A 1 100 ? -1.394 13.423 -7.882 1.00 89.81 100 ASP A N 1
ATOM 765 C CA . ASP A 1 100 ? -2.148 13.871 -9.054 1.00 89.81 100 ASP A CA 1
ATOM 766 C C . ASP A 1 100 ? -3.397 12.995 -9.318 1.00 89.81 100 ASP A C 1
ATOM 768 O O . ASP A 1 100 ? -4.376 13.043 -8.565 1.00 89.81 100 ASP A O 1
ATOM 772 N N . GLU A 1 101 ? -3.387 12.197 -10.389 1.00 89.69 101 GLU A N 1
ATOM 773 C CA .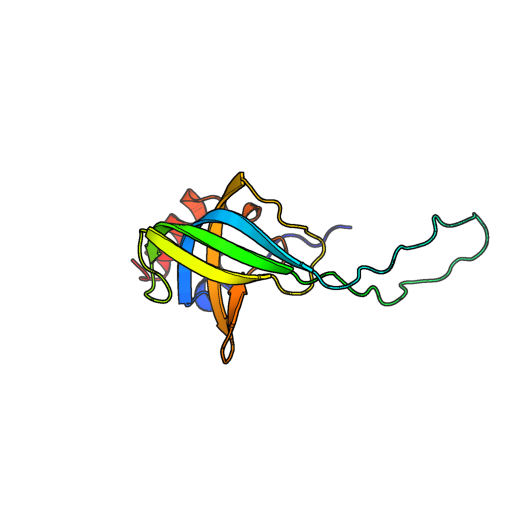 GLU A 1 101 ? -4.490 11.315 -10.794 1.00 89.69 101 GLU A CA 1
ATOM 774 C C . GLU A 1 101 ? -4.320 9.866 -10.300 1.00 89.69 101 GLU A C 1
ATOM 776 O O . GLU A 1 101 ? -5.275 9.090 -10.358 1.00 89.69 101 GLU A O 1
ATOM 781 N N . ASP A 1 102 ? -3.140 9.497 -9.791 1.00 92.94 102 ASP A N 1
ATOM 782 C CA . ASP A 1 102 ? -2.818 8.139 -9.354 1.00 92.94 102 ASP A CA 1
ATOM 783 C C . ASP A 1 102 ? -2.919 8.010 -7.817 1.00 92.94 102 ASP A C 1
ATOM 785 O O . ASP A 1 102 ? -2.616 8.927 -7.054 1.00 92.94 102 ASP A O 1
ATOM 789 N N . ILE A 1 103 ? -3.321 6.831 -7.337 1.00 96.25 103 ILE A N 1
ATOM 790 C CA . ILE A 1 103 ? -3.208 6.468 -5.917 1.00 96.25 103 ILE A CA 1
ATOM 791 C C . ILE A 1 103 ? -1.852 5.791 -5.729 1.00 96.25 103 ILE A C 1
ATOM 793 O O . ILE A 1 103 ? -1.579 4.780 -6.374 1.00 96.25 103 ILE A O 1
ATOM 797 N N . VAL A 1 104 ? -1.005 6.302 -4.841 1.00 95.44 104 VAL A N 1
ATOM 798 C CA . VAL A 1 104 ? 0.366 5.806 -4.647 1.00 95.44 104 VAL A CA 1
ATOM 799 C C . VAL A 1 104 ? 0.546 5.088 -3.316 1.00 95.44 104 VAL A C 1
ATOM 801 O O . VAL A 1 104 ? -0.009 5.491 -2.295 1.00 95.44 104 VAL A O 1
ATOM 804 N N . ILE A 1 105 ? 1.360 4.029 -3.314 1.00 94.50 105 ILE A N 1
ATOM 805 C CA . ILE A 1 105 ? 1.825 3.379 -2.081 1.00 94.50 105 ILE A CA 1
ATOM 806 C C . ILE A 1 105 ? 2.959 4.208 -1.484 1.00 94.50 105 ILE A C 1
ATOM 808 O O . ILE A 1 105 ? 3.969 4.449 -2.148 1.00 94.50 105 ILE A O 1
ATOM 812 N N . ILE A 1 106 ? 2.824 4.572 -0.210 1.00 92.00 106 ILE A N 1
ATOM 813 C CA . ILE A 1 106 ? 3.839 5.329 0.525 1.00 92.00 106 ILE A CA 1
ATOM 814 C C . ILE A 1 106 ? 4.718 4.387 1.348 1.00 92.00 106 ILE A C 1
ATOM 816 O O . ILE A 1 106 ? 4.260 3.377 1.888 1.00 92.00 106 ILE A O 1
ATOM 820 N N . GLY A 1 107 ? 5.990 4.758 1.473 1.00 85.56 107 GLY A N 1
ATOM 821 C CA . GLY A 1 107 ? 6.988 4.070 2.280 1.00 85.56 107 GLY A CA 1
ATOM 822 C C . GLY A 1 107 ? 8.041 3.380 1.420 1.00 85.56 107 GLY A C 1
ATOM 823 O O . GLY A 1 107 ? 7.740 2.652 0.470 1.00 85.56 107 GLY A O 1
ATOM 824 N N . ARG A 1 108 ? 9.308 3.581 1.786 1.00 81.12 108 ARG A N 1
ATOM 825 C CA . ARG A 1 108 ? 10.465 3.115 1.009 1.00 81.12 108 ARG A CA 1
ATOM 826 C C . ARG A 1 108 ? 10.535 1.606 0.794 1.00 81.12 108 ARG A C 1
ATOM 828 O O . ARG A 1 108 ? 10.982 1.164 -0.263 1.00 81.12 108 ARG A O 1
ATOM 835 N N . TYR A 1 109 ? 10.124 0.824 1.788 1.00 81.31 109 TYR A N 1
ATOM 836 C CA . TYR A 1 109 ? 10.235 -0.640 1.771 1.00 81.31 109 TYR A CA 1
ATOM 837 C C . TYR A 1 109 ? 8.888 -1.347 1.572 1.00 81.31 109 TYR A C 1
ATOM 839 O O . TYR A 1 109 ? 8.813 -2.571 1.657 1.00 81.31 109 TYR A O 1
ATOM 847 N N . GLY A 1 110 ? 7.836 -0.588 1.248 1.00 82.06 110 GLY A N 1
ATOM 848 C CA . GLY A 1 110 ? 6.523 -1.128 0.924 1.00 82.06 110 GLY A CA 1
ATOM 849 C C . GLY A 1 110 ? 5.673 -1.513 2.141 1.00 82.06 110 GLY A C 1
ATOM 850 O O . GLY A 1 110 ? 5.987 -1.135 3.273 1.00 82.06 110 GLY A O 1
ATOM 851 N N . PRO A 1 111 ? 4.577 -2.254 1.920 1.00 81.44 111 PRO A N 1
ATOM 852 C CA . PRO A 1 111 ? 3.536 -2.498 2.923 1.00 81.44 111 PRO A CA 1
ATOM 853 C C . PRO A 1 111 ? 3.992 -3.363 4.108 1.00 81.44 111 PRO A C 1
ATOM 855 O O . PRO A 1 111 ? 3.481 -3.212 5.212 1.00 81.44 111 PRO A O 1
ATOM 858 N N . ASP A 1 112 ? 5.004 -4.215 3.915 1.00 82.25 112 ASP A N 1
ATOM 859 C CA . ASP A 1 112 ? 5.555 -5.076 4.973 1.00 82.25 112 ASP A CA 1
ATOM 860 C C . ASP A 1 112 ? 6.425 -4.318 5.989 1.00 82.25 112 ASP A C 1
ATOM 862 O O . ASP A 1 112 ? 6.875 -4.892 6.982 1.00 82.25 112 ASP A O 1
ATOM 866 N N . THR A 1 113 ? 6.680 -3.027 5.753 1.00 86.12 113 THR A N 1
ATOM 867 C CA . THR A 1 113 ? 7.537 -2.204 6.617 1.00 86.12 113 THR A CA 1
ATOM 868 C C . THR A 1 113 ? 6.941 -2.013 8.008 1.00 86.12 113 THR A C 1
ATOM 870 O O . THR A 1 113 ? 7.674 -2.018 8.995 1.00 86.12 113 THR A O 1
ATOM 873 N N . TYR A 1 114 ? 5.621 -1.827 8.087 1.00 88.75 114 TYR A N 1
ATOM 874 C CA . TYR A 1 114 ? 4.922 -1.505 9.327 1.00 88.75 114 TYR A CA 1
ATOM 875 C C . TYR A 1 114 ? 3.839 -2.535 9.602 1.00 88.75 114 TYR A C 1
ATOM 877 O O . TYR A 1 114 ? 2.999 -2.830 8.753 1.00 88.75 114 TYR A O 1
ATOM 885 N N . SER A 1 115 ? 3.802 -3.049 10.826 1.00 90.75 115 SER A N 1
ATOM 886 C CA . SER A 1 115 ? 2.723 -3.939 11.229 1.00 90.75 115 SER A CA 1
ATOM 887 C C . SER A 1 115 ? 1.393 -3.187 11.345 1.00 90.75 115 SER A C 1
ATOM 889 O O . SER A 1 115 ? 1.331 -1.994 11.651 1.00 90.75 115 SER A O 1
ATOM 891 N N . LEU A 1 116 ? 0.288 -3.921 11.199 1.00 92.50 116 LEU A N 1
ATOM 892 C CA . LEU A 1 116 ? -1.064 -3.389 11.388 1.00 92.50 116 LEU A CA 1
ATOM 893 C C . LEU A 1 116 ? -1.240 -2.669 12.739 1.00 92.50 116 LEU A C 1
ATOM 895 O O . LEU A 1 116 ? -1.930 -1.654 12.823 1.00 92.50 116 LEU A O 1
ATOM 899 N N . ASN A 1 117 ? -0.625 -3.197 13.801 1.00 92.25 117 ASN A N 1
ATOM 900 C CA . ASN A 1 117 ? -0.711 -2.613 15.138 1.00 92.25 117 ASN A CA 1
ATOM 901 C C . ASN A 1 117 ? 0.047 -1.285 15.229 1.00 92.25 117 ASN A C 1
ATOM 903 O O . ASN A 1 117 ? -0.447 -0.359 15.869 1.00 92.25 117 ASN A O 1
ATOM 907 N N . GLU A 1 118 ? 1.206 -1.177 14.576 1.00 91.88 118 GLU A N 1
ATOM 908 C CA . GLU A 1 118 ? 1.973 0.071 14.516 1.00 91.88 118 GLU A CA 1
ATOM 909 C C . GLU A 1 118 ? 1.202 1.151 13.762 1.00 91.88 118 GLU A C 1
ATOM 911 O O . GLU A 1 118 ? 1.072 2.263 14.271 1.00 91.88 118 GLU A O 1
ATOM 916 N N . ILE A 1 119 ? 0.602 0.809 12.617 1.00 92.06 119 ILE A N 1
ATOM 917 C CA . ILE A 1 119 ? -0.222 1.744 11.837 1.00 92.06 119 ILE A CA 1
ATOM 918 C C . ILE A 1 119 ? -1.418 2.225 12.656 1.00 92.06 119 ILE A C 1
ATOM 920 O O . ILE A 1 119 ? -1.670 3.425 12.729 1.00 92.06 119 ILE A O 1
ATOM 924 N N . LYS A 1 120 ? -2.132 1.316 13.331 1.00 92.44 120 LYS A N 1
ATOM 925 C CA . LYS A 1 120 ? -3.266 1.683 14.193 1.00 92.44 120 LYS A CA 1
ATOM 926 C C . LYS A 1 120 ? -2.844 2.582 15.356 1.00 92.44 120 LYS A C 1
ATOM 928 O O . LYS A 1 120 ? -3.515 3.576 15.627 1.00 92.44 120 LYS A O 1
ATOM 933 N N . ALA A 1 121 ? -1.743 2.256 16.034 1.00 91.56 121 ALA A N 1
ATOM 934 C CA . ALA A 1 121 ? -1.236 3.053 17.149 1.00 91.56 121 ALA A CA 1
ATOM 935 C C . ALA A 1 121 ? -0.801 4.455 16.692 1.00 91.56 121 ALA A C 1
ATOM 937 O O . ALA A 1 121 ? -1.121 5.450 17.346 1.00 91.56 121 ALA A O 1
ATOM 938 N N . ALA A 1 122 ? -0.122 4.547 15.546 1.00 90.44 122 ALA A N 1
ATOM 939 C CA . ALA A 1 122 ? 0.276 5.817 14.958 1.00 90.44 122 ALA A CA 1
ATOM 940 C C . ALA A 1 122 ? -0.956 6.632 14.519 1.00 90.44 122 ALA A C 1
ATOM 942 O O . ALA A 1 122 ? -1.072 7.803 14.870 1.00 90.44 122 ALA A O 1
ATOM 943 N N . ALA A 1 123 ? -1.936 6.015 13.856 1.00 90.56 123 ALA A N 1
ATOM 944 C CA . ALA A 1 123 ? -3.174 6.683 13.449 1.00 90.56 123 ALA A CA 1
ATOM 945 C C . ALA A 1 123 ? -3.939 7.292 14.636 1.00 90.56 123 ALA A C 1
ATOM 947 O O . ALA A 1 123 ? -4.375 8.442 14.559 1.00 90.56 123 ALA A O 1
ATOM 948 N N . GLN A 1 124 ? -4.019 6.577 15.763 1.00 90.56 124 GLN A N 1
ATOM 949 C CA . GLN A 1 124 ? -4.605 7.106 17.000 1.00 90.56 124 GLN A CA 1
ATOM 950 C C . GLN A 1 124 ? -3.808 8.289 17.559 1.00 90.56 124 GLN A C 1
ATOM 952 O O . GLN A 1 124 ? -4.385 9.315 17.911 1.00 90.56 124 GLN A O 1
ATOM 957 N N . LYS A 1 125 ? -2.475 8.176 17.609 1.00 90.31 125 LYS A N 1
ATOM 958 C CA . LYS A 1 125 ? -1.582 9.249 18.078 1.00 90.31 125 LYS A CA 1
ATOM 959 C C . LYS A 1 125 ? -1.725 10.531 17.246 1.00 90.31 125 LYS A C 1
ATOM 961 O O . LYS A 1 125 ? -1.619 11.624 17.796 1.00 90.31 125 LYS A O 1
ATOM 966 N N . HIS A 1 126 ? -1.991 10.398 15.946 1.00 86.19 126 HIS A N 1
ATOM 967 C CA . HIS A 1 126 ? -2.144 11.507 14.997 1.00 86.19 126 HIS A CA 1
ATOM 968 C C . HIS A 1 126 ? -3.608 11.936 14.759 1.00 86.19 126 HIS A C 1
ATOM 970 O O . HIS A 1 126 ? -3.855 12.764 13.887 1.00 86.19 126 HIS A O 1
ATOM 976 N N . ASN A 1 127 ? -4.575 11.430 15.540 1.00 87.62 127 ASN A N 1
ATOM 977 C CA . ASN A 1 127 ? -6.017 11.728 15.424 1.00 87.62 127 ASN A CA 1
ATOM 978 C C . ASN A 1 127 ? -6.608 11.468 14.019 1.00 87.62 127 ASN A C 1
ATOM 980 O O . ASN A 1 127 ? -7.416 12.250 13.521 1.00 87.62 127 ASN A O 1
ATOM 984 N N . ARG A 1 128 ? -6.175 10.384 13.362 1.00 83.38 128 ARG A N 1
ATOM 985 C CA . ARG A 1 128 ? -6.634 9.973 12.019 1.00 83.38 128 ARG A CA 1
ATOM 986 C C . ARG A 1 128 ? -7.828 9.004 12.053 1.00 83.38 128 ARG A C 1
ATOM 988 O O . ARG A 1 128 ? -8.442 8.784 11.015 1.00 83.38 128 ARG A O 1
ATOM 995 N N . THR A 1 129 ? -8.129 8.428 13.218 1.00 70.12 129 THR A N 1
ATOM 996 C CA . THR A 1 129 ? -9.229 7.474 13.478 1.00 70.12 129 THR A CA 1
ATOM 997 C C . THR A 1 129 ? -10.317 8.080 14.340 1.00 70.12 129 THR A C 1
ATOM 999 O O . THR A 1 129 ? -9.930 8.783 15.302 1.00 70.12 129 THR A O 1
#